Protein AF-A0A955J389-F1 (afdb_monomer_lite)

Sequence (73 aa):
QNYHAAFAGATLPNDASVRLHAELGFESVGIVRQAGWKMGRWWDVEYFRKALAPADRPARPIETVEAALARLE

Secondary structure (DSSP, 8-state):
---SEEEEEEEES-HHHHHHHHHTT-EEEEEEEEEEEETTEEEEEEEEEEESS---SPPPPPPPHHHHHTT--

Structure (mmCIF, N/CA/C/O backbone):
data_AF-A0A955J389-F1
#
_entry.id   AF-A0A955J389-F1
#
loop_
_atom_site.group_PDB
_atom_site.id
_atom_site.type_symbol
_atom_site.label_atom_id
_atom_site.label_alt_id
_atom_site.label_comp_id
_atom_site.label_asym_id
_atom_site.label_entity_id
_atom_site.label_seq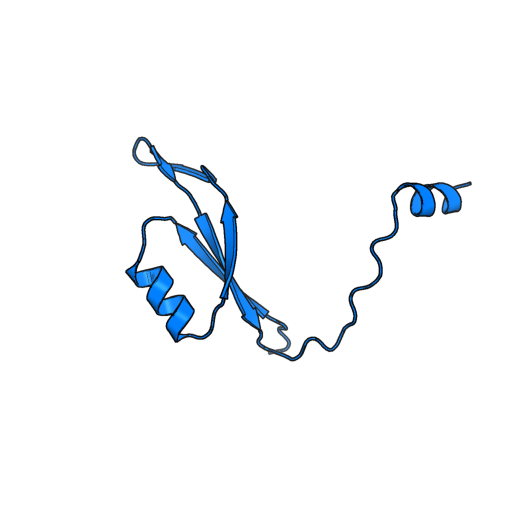_id
_atom_site.pdbx_PDB_ins_code
_atom_site.Cartn_x
_atom_site.Cartn_y
_atom_site.Cartn_z
_atom_site.occupancy
_atom_site.B_iso_or_equiv
_atom_site.auth_seq_id
_atom_site.auth_comp_id
_atom_site.auth_asym_id
_atom_site.auth_atom_id
_atom_site.pdbx_PDB_model_num
ATOM 1 N N . GLN A 1 1 ? 1.429 13.326 -19.769 1.00 62.09 1 GLN A N 1
ATOM 2 C CA . GLN A 1 1 ? 2.211 13.495 -18.522 1.00 62.09 1 GLN A CA 1
ATOM 3 C C . GLN A 1 1 ? 3.264 12.385 -18.489 1.00 62.09 1 GLN A C 1
ATOM 5 O O . GLN A 1 1 ? 2.935 11.287 -18.915 1.00 62.09 1 GLN A O 1
ATOM 10 N N . ASN A 1 2 ? 4.507 12.668 -18.081 1.00 84.56 2 ASN A N 1
ATOM 11 C CA . ASN A 1 2 ? 5.659 11.749 -18.169 1.00 84.56 2 ASN A CA 1
ATOM 12 C C . ASN A 1 2 ? 5.902 10.995 -16.841 1.00 84.56 2 ASN A C 1
ATOM 14 O O . ASN A 1 2 ? 6.956 11.134 -16.224 1.00 84.56 2 ASN A O 1
ATOM 18 N N . TYR A 1 3 ? 4.891 10.270 -16.354 1.00 90.06 3 TYR A N 1
ATOM 19 C CA . TYR A 1 3 ? 4.969 9.492 -15.110 1.00 90.06 3 TYR A CA 1
ATOM 20 C C . TYR A 1 3 ? 5.115 7.999 -15.411 1.00 90.06 3 TYR A C 1
ATOM 22 O O . TYR A 1 3 ? 4.436 7.477 -16.290 1.00 90.06 3 TYR A O 1
ATOM 30 N N . HIS A 1 4 ? 5.965 7.305 -14.651 1.00 89.31 4 HIS A N 1
ATOM 31 C CA . HIS A 1 4 ? 6.212 5.869 -14.830 1.00 89.31 4 HIS A CA 1
ATOM 32 C C . HIS A 1 4 ? 5.208 4.983 -14.070 1.00 89.31 4 HIS A C 1
ATOM 34 O O . HIS A 1 4 ? 4.801 3.931 -14.560 1.00 89.31 4 HIS A O 1
ATOM 40 N N . ALA A 1 5 ? 4.783 5.403 -12.878 1.00 94.19 5 ALA A N 1
ATOM 41 C CA . ALA A 1 5 ? 3.841 4.662 -12.046 1.00 94.19 5 ALA A CA 1
ATOM 42 C C . ALA A 1 5 ? 3.005 5.608 -11.178 1.00 94.19 5 ALA A C 1
ATOM 44 O O . ALA A 1 5 ? 3.450 6.707 -10.842 1.00 94.19 5 ALA A O 1
ATOM 45 N N . ALA A 1 6 ? 1.816 5.150 -10.795 1.00 97.06 6 ALA A N 1
ATOM 46 C CA . ALA A 1 6 ? 1.009 5.737 -9.736 1.00 97.06 6 ALA A CA 1
ATOM 47 C C . ALA A 1 6 ? 1.111 4.873 -8.478 1.00 97.06 6 ALA A C 1
ATOM 49 O O . ALA A 1 6 ? 1.161 3.644 -8.566 1.00 97.06 6 ALA A O 1
ATOM 50 N N . PHE A 1 7 ? 1.095 5.525 -7.320 1.00 98.12 7 PHE A N 1
ATOM 51 C CA . PHE A 1 7 ? 1.033 4.868 -6.022 1.00 98.12 7 PHE A CA 1
ATOM 52 C C . PHE A 1 7 ? -0.200 5.331 -5.265 1.00 98.12 7 PHE A C 1
ATOM 54 O O . PHE A 1 7 ? -0.613 6.486 -5.382 1.00 98.12 7 PHE A O 1
ATOM 61 N N . ALA A 1 8 ? -0.757 4.425 -4.477 1.00 98.44 8 ALA A N 1
ATOM 62 C CA . ALA A 1 8 ? -1.843 4.713 -3.561 1.00 98.44 8 ALA A CA 1
ATOM 63 C C . ALA A 1 8 ? -1.554 4.086 -2.198 1.00 98.44 8 ALA A C 1
ATOM 65 O O . ALA A 1 8 ? -0.811 3.109 -2.110 1.00 98.44 8 ALA A O 1
ATOM 66 N N . GLY A 1 9 ? -2.142 4.653 -1.149 1.00 98.12 9 GLY A N 1
ATOM 67 C CA . GLY A 1 9 ? -2.075 4.122 0.207 1.00 98.12 9 GLY A CA 1
ATOM 68 C C . GLY A 1 9 ? -3.474 4.017 0.801 1.00 98.12 9 GLY A C 1
ATOM 69 O O . GLY A 1 9 ? -4.258 4.961 0.693 1.00 98.12 9 GLY A O 1
ATOM 70 N N . ALA A 1 10 ? -3.787 2.891 1.440 1.00 98.56 10 ALA A N 1
ATOM 71 C CA . ALA A 1 10 ? -5.037 2.697 2.166 1.00 98.56 10 ALA A CA 1
ATOM 72 C C . ALA A 1 10 ? -4.771 2.218 3.595 1.00 98.56 10 ALA A C 1
ATOM 74 O O . ALA A 1 10 ? -4.060 1.243 3.825 1.00 98.56 10 ALA A O 1
ATOM 75 N N . THR A 1 11 ? -5.376 2.896 4.569 1.00 98.56 11 THR A N 1
ATOM 76 C CA . THR A 1 11 ? -5.415 2.427 5.957 1.00 98.56 11 THR A CA 1
ATOM 77 C C . THR A 1 11 ? -6.297 1.183 6.063 1.00 98.56 11 THR A C 1
ATOM 79 O O . THR A 1 11 ? -7.404 1.192 5.528 1.00 98.56 11 THR A O 1
ATOM 82 N N . LEU A 1 12 ? -5.837 0.140 6.760 1.00 98.44 12 LEU A N 1
ATOM 83 C CA . LEU A 1 12 ? -6.539 -1.143 6.881 1.00 98.44 12 LEU A CA 1
ATOM 84 C C . LEU A 1 12 ? -7.209 -1.348 8.253 1.00 98.44 12 LEU A C 1
ATOM 86 O O . LEU A 1 12 ? -6.626 -0.977 9.273 1.00 98.44 12 LEU A O 1
ATOM 90 N N . PRO A 1 13 ? -8.377 -2.023 8.321 1.00 97.88 13 PRO A N 1
ATOM 91 C CA . PRO A 1 13 ? -9.110 -2.641 7.207 1.00 97.88 13 PRO A CA 1
ATOM 92 C C . PRO A 1 13 ? -9.886 -1.622 6.359 1.00 97.88 13 PRO A C 1
ATOM 94 O O . PRO A 1 13 ? -10.476 -0.685 6.897 1.00 97.88 13 PRO A O 1
ATOM 97 N N . ASN A 1 14 ? -9.899 -1.821 5.037 1.00 98.25 14 ASN A N 1
ATOM 98 C CA . ASN A 1 14 ? -10.665 -1.001 4.092 1.00 98.25 14 ASN A CA 1
ATOM 99 C C . ASN A 1 14 ? -10.936 -1.752 2.775 1.00 98.25 14 ASN A C 1
ATOM 101 O O . ASN A 1 14 ? -10.429 -1.390 1.712 1.00 98.25 14 ASN A O 1
ATOM 105 N N . ASP A 1 15 ? -11.751 -2.805 2.847 1.00 98.31 15 ASP A N 1
ATOM 106 C CA . ASP A 1 15 ? -12.024 -3.718 1.726 1.00 98.31 15 ASP A CA 1
ATOM 107 C C . ASP A 1 15 ? -12.596 -3.012 0.490 1.00 98.31 15 ASP A C 1
ATOM 109 O O . ASP A 1 15 ? -12.323 -3.407 -0.643 1.00 98.31 15 ASP A O 1
ATOM 113 N N . ALA A 1 16 ? -13.380 -1.948 0.692 1.00 98.56 16 ALA A N 1
ATOM 114 C CA . ALA A 1 16 ? -13.930 -1.154 -0.401 1.00 98.56 16 ALA A CA 1
ATOM 115 C C . ALA A 1 16 ? -12.820 -0.456 -1.201 1.00 98.56 16 ALA A C 1
ATOM 117 O O . ALA A 1 16 ? -12.804 -0.539 -2.427 1.00 98.56 16 ALA A O 1
ATOM 118 N N . SER A 1 17 ? -11.872 0.188 -0.512 1.00 98.38 17 SER A N 1
ATOM 119 C CA . SER A 1 17 ? -10.727 0.827 -1.160 1.00 98.38 17 SER A CA 1
ATOM 120 C C . SER A 1 17 ? -9.797 -0.204 -1.796 1.00 98.38 17 SER A C 1
ATOM 122 O O . SER A 1 17 ? -9.382 -0.015 -2.935 1.00 98.38 17 SER A O 1
ATOM 124 N N . VAL A 1 18 ? -9.505 -1.313 -1.107 1.00 98.44 18 VAL A N 1
ATOM 125 C CA . VAL A 1 18 ? -8.655 -2.394 -1.641 1.00 98.44 18 VAL A CA 1
ATOM 126 C C . VAL A 1 18 ? -9.228 -2.923 -2.957 1.00 98.44 18 VAL A C 1
ATOM 128 O O . VAL A 1 18 ? -8.519 -2.985 -3.961 1.00 98.44 18 VAL A O 1
ATOM 131 N N . ARG A 1 19 ? -10.532 -3.233 -2.986 1.00 98.38 19 ARG A N 1
ATOM 132 C CA . ARG A 1 19 ? -11.205 -3.712 -4.199 1.00 98.38 19 ARG A CA 1
ATOM 133 C C . ARG A 1 19 ? -11.189 -2.669 -5.313 1.00 98.38 19 ARG A C 1
ATOM 135 O O . ARG A 1 19 ? -10.874 -3.018 -6.444 1.00 98.38 19 ARG A O 1
ATOM 142 N N . LEU A 1 20 ? -11.457 -1.402 -4.996 1.00 98.62 20 LEU A N 1
ATOM 143 C CA . LEU A 1 20 ? -11.389 -0.315 -5.975 1.00 98.62 20 LEU A CA 1
ATOM 144 C C . LEU A 1 20 ? -9.998 -0.220 -6.622 1.00 98.62 20 LEU A C 1
ATOM 146 O O . LEU A 1 20 ? -9.890 -0.114 -7.841 1.00 98.62 20 LEU A O 1
ATOM 150 N N . HIS A 1 21 ? -8.929 -0.266 -5.825 1.00 98.62 21 HIS A N 1
ATOM 151 C CA . HIS A 1 21 ? -7.564 -0.215 -6.351 1.00 98.62 21 HIS A CA 1
ATOM 152 C C . HIS A 1 21 ? -7.270 -1.420 -7.253 1.00 98.62 21 HIS A C 1
ATOM 154 O O . HIS A 1 21 ? -6.752 -1.233 -8.356 1.00 98.62 21 HIS A O 1
ATOM 160 N N . ALA A 1 22 ? -7.663 -2.627 -6.835 1.00 98.06 22 ALA A N 1
ATOM 161 C CA . ALA A 1 22 ? -7.504 -3.837 -7.637 1.00 98.06 22 ALA A CA 1
ATOM 162 C C . ALA A 1 22 ? -8.259 -3.756 -8.980 1.00 98.06 22 ALA A C 1
ATOM 164 O O . ALA A 1 22 ? -7.677 -4.026 -10.028 1.00 98.06 22 ALA A O 1
ATOM 165 N N . GLU A 1 23 ? -9.521 -3.311 -8.977 1.00 98.50 23 GLU A N 1
ATOM 166 C CA . GLU A 1 23 ? -10.333 -3.120 -10.192 1.00 98.50 23 GLU A CA 1
ATOM 167 C C . GLU A 1 23 ? -9.730 -2.073 -11.141 1.00 98.50 23 GLU A C 1
ATOM 169 O O . GLU A 1 23 ? -9.817 -2.200 -12.363 1.00 98.50 23 GLU A O 1
ATOM 174 N N . LEU A 1 24 ? -9.058 -1.058 -10.593 1.00 98.44 24 LEU A N 1
ATOM 175 C CA . LEU A 1 24 ? -8.328 -0.059 -11.370 1.00 98.44 24 LEU A CA 1
ATOM 176 C C . LEU A 1 24 ? -6.957 -0.549 -11.864 1.00 98.44 24 LEU A C 1
ATOM 178 O O . LEU A 1 24 ? -6.250 0.223 -12.519 1.00 98.44 24 LEU A O 1
ATOM 182 N N . GLY A 1 25 ? -6.573 -1.798 -11.598 1.00 98.12 25 GLY A N 1
ATOM 183 C CA . GLY A 1 25 ? -5.309 -2.388 -12.038 1.00 98.12 25 GLY A CA 1
ATOM 184 C C . GLY A 1 25 ? -4.102 -1.950 -11.211 1.00 98.12 25 GLY A C 1
ATOM 185 O O . GLY A 1 25 ? -2.991 -1.891 -11.736 1.00 98.12 25 GLY A O 1
ATOM 186 N N . PHE A 1 26 ? -4.312 -1.575 -9.949 1.00 98.62 26 PHE A N 1
ATOM 187 C CA . PHE A 1 26 ? -3.224 -1.470 -8.985 1.00 98.62 26 PHE A CA 1
ATOM 188 C C . PHE A 1 26 ? -2.925 -2.839 -8.368 1.00 98.62 26 PHE A C 1
ATOM 190 O O . PHE A 1 26 ? -3.823 -3.638 -8.111 1.00 98.62 26 PHE A O 1
ATOM 197 N N . GLU A 1 27 ? -1.656 -3.064 -8.061 1.00 98.19 27 GLU A N 1
ATOM 198 C CA . GLU A 1 27 ? -1.146 -4.250 -7.380 1.00 98.19 27 GLU A CA 1
ATOM 199 C C . GLU A 1 27 ? -0.664 -3.867 -5.979 1.00 9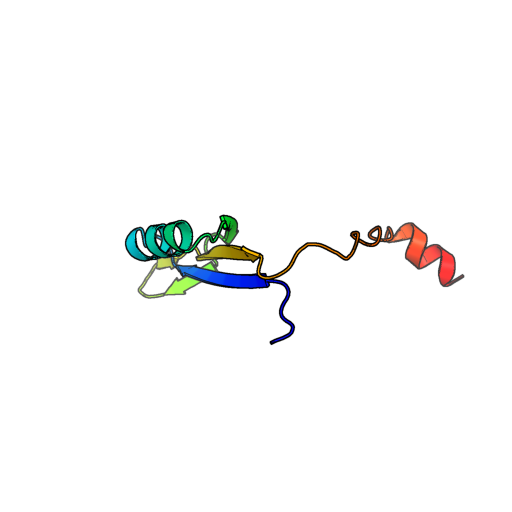8.19 27 GLU A C 1
ATOM 201 O O . GLU A 1 27 ? -0.077 -2.796 -5.799 1.00 98.19 27 GLU A O 1
ATOM 206 N N . SER A 1 28 ? -0.890 -4.728 -4.984 1.00 98.12 28 SER A N 1
ATOM 207 C CA . SER A 1 28 ? -0.319 -4.533 -3.646 1.00 98.12 28 SER A CA 1
ATOM 208 C C . SER A 1 28 ? 1.203 -4.656 -3.699 1.00 98.12 28 SER A C 1
ATOM 210 O O . SER A 1 28 ? 1.737 -5.595 -4.289 1.00 98.12 28 SER A O 1
ATOM 212 N N . VAL A 1 29 ? 1.904 -3.704 -3.081 1.00 97.88 29 VAL A N 1
ATOM 213 C CA . VAL A 1 29 ? 3.376 -3.702 -2.993 1.00 97.88 29 VAL A CA 1
ATOM 214 C C . VAL A 1 29 ? 3.894 -3.824 -1.564 1.00 97.88 29 VAL A C 1
ATOM 216 O O . VAL A 1 29 ? 5.103 -3.923 -1.359 1.00 97.88 29 VAL A O 1
ATOM 219 N N . GLY A 1 30 ? 3.002 -3.846 -0.574 1.00 98.25 30 GLY A N 1
ATOM 220 C CA . GLY A 1 30 ? 3.362 -4.126 0.809 1.00 98.25 30 GLY A CA 1
ATOM 221 C C . GLY A 1 30 ? 2.498 -3.405 1.833 1.00 98.25 30 GLY A C 1
ATOM 222 O O . GLY A 1 30 ? 1.837 -2.407 1.546 1.00 98.25 30 GLY A O 1
ATOM 223 N N . ILE A 1 31 ? 2.551 -3.917 3.061 1.00 98.62 31 ILE A N 1
ATOM 224 C CA . ILE A 1 31 ? 1.840 -3.370 4.214 1.00 98.62 31 ILE A CA 1
ATOM 225 C C . ILE A 1 31 ? 2.861 -2.880 5.232 1.00 98.62 31 ILE A C 1
ATOM 227 O O . ILE A 1 31 ? 3.695 -3.648 5.713 1.00 98.62 31 ILE A O 1
ATOM 231 N N . VAL A 1 32 ? 2.748 -1.611 5.610 1.00 98.62 32 VAL A N 1
ATOM 232 C CA . VAL A 1 32 ? 3.437 -1.066 6.777 1.00 98.62 32 VAL A CA 1
ATOM 233 C C . VAL A 1 32 ? 2.545 -1.305 7.986 1.00 98.62 32 VAL A C 1
ATOM 235 O O . VAL A 1 32 ? 1.485 -0.689 8.126 1.00 98.62 32 VAL A O 1
ATOM 238 N N . ARG A 1 33 ? 2.959 -2.234 8.850 1.00 98.56 33 ARG A N 1
ATOM 239 C CA . ARG A 1 33 ? 2.210 -2.552 10.067 1.00 98.56 33 ARG A CA 1
ATOM 240 C C . ARG A 1 33 ? 2.388 -1.471 11.120 1.00 98.56 33 ARG A C 1
ATOM 242 O O . ARG A 1 33 ? 3.486 -0.947 11.274 1.00 98.56 33 ARG A O 1
ATOM 249 N N . GLN A 1 34 ? 1.314 -1.176 11.849 1.00 98.31 34 GLN A N 1
ATOM 250 C CA . GLN A 1 34 ? 1.284 -0.168 12.910 1.00 98.31 34 GLN A CA 1
ATOM 251 C C . GLN A 1 34 ? 1.852 1.187 12.447 1.00 98.31 34 GLN A C 1
ATOM 253 O O . GLN A 1 34 ? 2.553 1.874 13.183 1.00 98.31 34 GLN A O 1
ATOM 258 N N . ALA A 1 35 ? 1.537 1.579 11.212 1.00 98.19 35 ALA A N 1
ATOM 259 C CA . ALA A 1 35 ? 2.038 2.793 10.579 1.00 98.19 35 ALA A CA 1
ATOM 260 C C . ALA A 1 35 ? 1.597 4.079 11.300 1.00 98.19 35 ALA A C 1
ATOM 262 O O . ALA A 1 35 ? 2.278 5.099 11.212 1.00 98.19 35 ALA A O 1
ATOM 263 N N . GLY A 1 36 ? 0.464 4.055 12.011 1.00 98.19 36 GLY A N 1
ATOM 264 C CA . GLY A 1 36 ? 0.0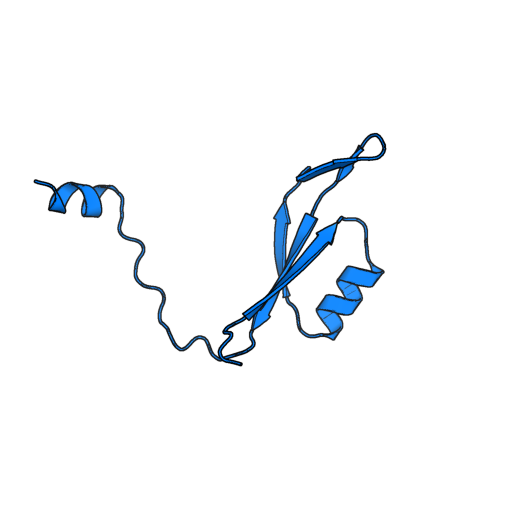17 5.211 12.785 1.00 98.19 36 GLY A CA 1
ATOM 265 C C . GLY A 1 36 ? -0.978 4.883 13.892 1.00 98.19 36 GLY A C 1
ATOM 266 O O . GLY A 1 36 ? -1.815 3.991 13.755 1.00 98.19 36 GLY A O 1
ATOM 267 N N . TRP A 1 37 ? -0.907 5.644 14.987 1.00 98.38 37 TRP A N 1
ATOM 268 C CA . TRP A 1 37 ? -1.868 5.594 16.088 1.00 98.38 37 TRP A CA 1
ATOM 269 C C . TRP A 1 37 ? -2.953 6.654 15.904 1.00 98.38 37 TRP A C 1
ATOM 271 O O . TRP A 1 37 ? -2.671 7.852 15.854 1.00 98.38 37 TRP A O 1
ATOM 281 N N . LYS A 1 38 ? -4.212 6.224 15.819 1.00 98.31 38 LYS A N 1
ATOM 282 C CA . LYS A 1 38 ? -5.361 7.128 15.693 1.00 98.31 38 LYS A CA 1
ATOM 283 C C . LYS A 1 38 ? -6.605 6.469 16.269 1.00 98.31 38 LYS A C 1
ATOM 285 O O . LYS A 1 38 ? -6.791 5.267 16.115 1.00 98.31 38 LYS A O 1
ATOM 290 N N . MET A 1 39 ? -7.469 7.254 16.918 1.00 97.88 39 MET A N 1
ATOM 291 C CA . MET A 1 39 ? -8.727 6.754 17.505 1.00 97.88 39 MET A CA 1
ATOM 292 C C . MET A 1 39 ? -8.505 5.557 18.449 1.00 97.88 39 MET A C 1
ATOM 294 O O . MET A 1 39 ? -9.242 4.578 18.417 1.00 97.88 39 MET A O 1
ATOM 298 N N . GLY A 1 40 ? -7.452 5.626 19.270 1.00 98.38 40 GLY A N 1
ATOM 299 C CA . GLY A 1 40 ? -7.188 4.623 20.303 1.00 98.38 40 GLY A CA 1
ATOM 300 C C . GLY A 1 40 ? -6.665 3.276 19.795 1.00 98.38 40 GLY A C 1
ATOM 301 O O . GLY A 1 40 ? -6.718 2.305 20.544 1.00 98.38 40 GLY A O 1
ATOM 302 N N . ARG A 1 41 ? -6.172 3.186 18.551 1.00 98.38 41 ARG A N 1
ATOM 303 C CA . ARG A 1 41 ? -5.520 1.972 18.039 1.00 98.38 41 ARG A CA 1
ATOM 304 C C . ARG A 1 41 ? -4.422 2.261 17.020 1.00 98.38 41 ARG A C 1
ATOM 306 O O . ARG A 1 41 ? -4.407 3.316 16.384 1.00 98.38 41 ARG A O 1
ATOM 313 N N . TRP A 1 42 ? -3.532 1.287 16.853 1.00 98.69 42 TRP A N 1
ATOM 314 C CA . TRP A 1 42 ? -2.585 1.236 15.744 1.00 98.69 42 TRP A CA 1
ATOM 315 C C . TRP A 1 42 ? -3.294 0.778 14.474 1.00 98.69 42 TRP A C 1
ATOM 317 O O . TRP A 1 42 ? -4.115 -0.142 14.511 1.00 98.69 42 TRP A O 1
ATOM 327 N N . TRP A 1 43 ? -2.952 1.419 13.364 1.00 98.69 43 TRP A N 1
ATOM 328 C CA . TRP A 1 43 ? -3.470 1.114 12.041 1.00 98.69 43 TRP A CA 1
ATOM 329 C C . TRP A 1 43 ? -2.344 0.713 11.103 1.00 98.69 43 TRP A C 1
ATOM 331 O O . TRP A 1 43 ? -1.279 1.331 11.099 1.00 98.69 43 TRP A O 1
ATOM 341 N N . ASP A 1 44 ? -2.619 -0.288 10.281 1.00 98.81 44 ASP A N 1
ATOM 342 C CA . ASP A 1 44 ? -1.752 -0.677 9.178 1.00 98.81 44 ASP A CA 1
ATOM 343 C C . ASP A 1 44 ? -2.068 0.191 7.952 1.00 98.81 44 ASP A C 1
ATOM 345 O O . ASP A 1 44 ? -3.190 0.687 7.797 1.00 98.81 44 ASP A O 1
ATOM 349 N N . VAL A 1 45 ? -1.085 0.370 7.070 1.00 98.69 45 VAL A N 1
ATOM 350 C CA . VAL A 1 45 ? -1.272 1.023 5.768 1.00 98.69 45 VAL A CA 1
ATOM 351 C C . VAL A 1 45 ? -0.732 0.113 4.676 1.00 98.69 45 VAL A C 1
ATOM 353 O O . VAL A 1 45 ? 0.448 -0.233 4.679 1.00 98.69 45 VAL A O 1
ATOM 356 N N . GLU A 1 46 ? -1.596 -0.256 3.737 1.00 98.75 46 GLU A N 1
ATOM 357 C CA . GLU A 1 46 ? -1.213 -0.960 2.518 1.00 98.75 46 GLU A CA 1
ATOM 358 C C . GLU A 1 46 ? -0.899 0.040 1.412 1.00 98.75 46 GLU A C 1
ATOM 360 O O . GLU A 1 46 ? -1.654 0.991 1.190 1.00 98.75 46 GLU A O 1
ATOM 365 N N . TYR A 1 47 ? 0.216 -0.183 0.725 1.00 98.69 47 TYR A N 1
ATOM 366 C CA . TYR A 1 47 ? 0.594 0.557 -0.466 1.00 98.69 47 TYR A CA 1
ATOM 367 C C . TYR A 1 47 ? 0.336 -0.277 -1.713 1.00 98.69 47 TYR A C 1
ATOM 369 O O . TYR A 1 47 ? 0.621 -1.474 -1.757 1.00 98.69 47 TYR A O 1
ATOM 377 N N . PHE A 1 48 ? -0.134 0.400 -2.755 1.00 98.62 48 PHE A N 1
ATOM 378 C CA . PHE A 1 48 ? -0.393 -0.179 -4.063 1.00 98.62 48 PHE A CA 1
ATOM 379 C C . PHE A 1 48 ? 0.373 0.571 -5.147 1.00 98.62 48 PHE A C 1
ATOM 381 O O . PHE A 1 48 ? 0.608 1.777 -5.031 1.00 98.62 48 PHE A O 1
ATOM 388 N N . ARG A 1 49 ? 0.707 -0.123 -6.234 1.00 98.25 49 ARG A N 1
ATOM 389 C CA . ARG A 1 49 ? 1.360 0.434 -7.422 1.00 98.25 49 ARG A CA 1
ATOM 390 C C . ARG A 1 49 ? 0.565 0.088 -8.672 1.00 98.25 49 ARG A C 1
ATOM 392 O O . ARG A 1 49 ? 0.164 -1.052 -8.854 1.00 98.25 49 ARG A O 1
ATOM 399 N N . LYS A 1 50 ? 0.439 1.047 -9.586 1.00 97.19 50 LYS A N 1
ATOM 400 C CA . LYS A 1 50 ? 0.010 0.814 -10.969 1.00 97.19 50 LYS A CA 1
ATOM 401 C C . LYS A 1 50 ? 1.072 1.331 -11.927 1.00 97.19 50 LYS A C 1
ATOM 403 O O . LYS A 1 50 ? 1.456 2.499 -11.849 1.00 97.19 50 LYS A O 1
ATOM 408 N N . ALA A 1 51 ? 1.547 0.481 -12.833 1.00 94.31 51 ALA A N 1
ATOM 409 C CA . ALA A 1 51 ? 2.428 0.919 -13.911 1.00 94.31 51 ALA A CA 1
ATOM 410 C C . ALA A 1 51 ? 1.647 1.803 -14.901 1.00 94.31 51 ALA A C 1
ATOM 412 O O . ALA A 1 51 ? 0.534 1.464 -15.301 1.00 94.31 51 ALA A O 1
ATOM 413 N N . LEU A 1 52 ? 2.223 2.946 -15.276 1.00 93.44 52 LEU A N 1
ATOM 414 C CA . LEU A 1 52 ? 1.658 3.884 -16.258 1.00 93.44 52 LEU A CA 1
ATOM 415 C C . LEU A 1 52 ? 2.461 3.913 -17.563 1.00 93.44 52 LEU A C 1
ATOM 417 O O . LEU A 1 52 ? 1.946 4.333 -18.595 1.00 93.44 52 LEU A O 1
ATOM 421 N N . ALA A 1 53 ? 3.709 3.450 -17.515 1.00 89.12 53 ALA A N 1
ATOM 422 C CA . ALA A 1 53 ? 4.575 3.253 -18.665 1.00 89.12 53 ALA A CA 1
ATOM 423 C C . ALA A 1 53 ? 5.359 1.936 -18.502 1.00 89.12 53 ALA A C 1
ATOM 425 O O . ALA A 1 53 ? 5.519 1.461 -17.370 1.00 89.12 53 ALA A O 1
ATOM 426 N N . PRO A 1 54 ? 5.869 1.344 -19.599 1.00 83.69 54 PRO A N 1
ATOM 427 C CA . PRO A 1 54 ? 6.770 0.198 -19.529 1.00 83.69 54 PRO A CA 1
ATOM 428 C C . PRO A 1 54 ? 7.981 0.478 -18.632 1.00 83.69 54 PRO A C 1
ATOM 430 O O . PRO A 1 54 ? 8.447 1.614 -18.533 1.00 83.69 54 PRO A O 1
ATOM 433 N N . ALA A 1 55 ? 8.506 -0.562 -17.983 1.00 74.25 55 ALA A N 1
ATOM 434 C CA . ALA A 1 55 ? 9.797 -0.494 -17.304 1.00 74.25 55 ALA A CA 1
ATOM 435 C C . ALA A 1 55 ? 10.908 -0.522 -18.360 1.00 74.25 55 ALA A C 1
ATOM 437 O O . ALA A 1 55 ? 11.429 -1.575 -18.709 1.00 74.25 55 ALA A O 1
ATOM 438 N N . ASP A 1 56 ? 11.208 0.642 -18.925 1.00 72.50 56 ASP A N 1
ATOM 439 C CA . ASP A 1 56 ? 12.222 0.829 -19.964 1.00 72.50 56 ASP A CA 1
ATOM 440 C C . ASP A 1 56 ? 13.638 0.994 -19.390 1.00 72.50 56 ASP A C 1
ATOM 442 O O . ASP A 1 56 ? 14.629 0.784 -20.091 1.00 72.50 56 ASP A O 1
ATOM 446 N N . ARG A 1 57 ? 13.752 1.328 -18.099 1.00 66.69 57 ARG A N 1
ATOM 447 C CA . ARG A 1 57 ? 15.037 1.481 -17.423 1.00 66.69 57 ARG A CA 1
ATOM 448 C C . ARG A 1 57 ? 15.415 0.205 -16.667 1.00 66.69 57 ARG A C 1
ATOM 450 O O . ARG A 1 57 ? 14.765 -0.104 -15.665 1.00 66.69 57 ARG A O 1
ATOM 457 N N . PRO A 1 58 ? 16.483 -0.510 -17.068 1.00 68.81 58 PRO A N 1
ATOM 458 C CA . PRO A 1 58 ? 16.997 -1.605 -16.260 1.00 68.81 58 PRO A CA 1
ATOM 459 C C . PRO A 1 58 ? 17.398 -1.068 -14.885 1.00 68.81 58 PRO A C 1
ATOM 461 O O . PRO A 1 58 ? 17.942 0.039 -14.771 1.00 68.81 58 PRO A O 1
ATOM 464 N N . ALA A 1 59 ? 17.115 -1.843 -13.835 1.00 70.44 59 ALA A N 1
ATOM 465 C CA . ALA A 1 59 ? 17.607 -1.526 -12.505 1.00 70.44 59 ALA A CA 1
ATOM 466 C C . ALA A 1 59 ? 19.130 -1.390 -12.596 1.00 70.44 59 ALA A C 1
ATOM 468 O O . ALA A 1 59 ? 19.821 -2.316 -13.026 1.00 70.44 59 ALA A O 1
ATOM 469 N N . ARG A 1 60 ? 19.658 -0.215 -12.235 1.00 72.94 60 ARG A N 1
ATOM 470 C CA . ARG A 1 60 ? 21.100 -0.097 -12.030 1.00 72.94 60 ARG A CA 1
ATOM 471 C C . ARG A 1 60 ? 21.445 -1.025 -10.868 1.00 72.94 60 ARG A C 1
ATOM 473 O O . ARG A 1 60 ? 20.723 -0.969 -9.868 1.00 72.94 60 ARG A O 1
ATOM 480 N N . PRO A 1 61 ? 22.485 -1.867 -10.985 1.00 80.69 61 PRO A N 1
ATOM 481 C CA . PRO A 1 61 ? 22.956 -2.640 -9.851 1.00 80.69 61 PRO A CA 1
ATOM 482 C C . PRO A 1 61 ? 23.121 -1.709 -8.652 1.00 80.69 61 PRO A C 1
ATOM 484 O O . PRO A 1 61 ? 23.723 -0.639 -8.777 1.00 80.69 61 PRO A O 1
ATOM 487 N N . I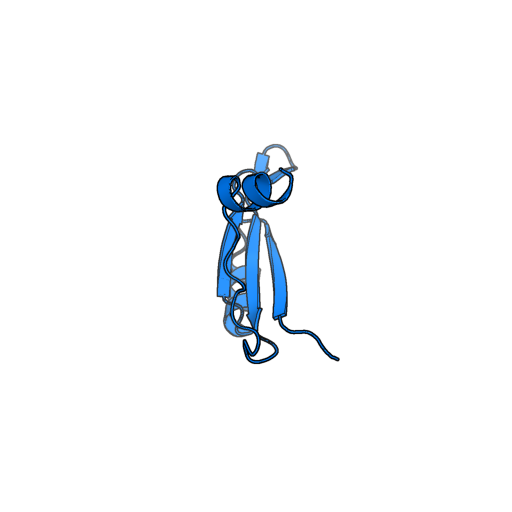LE A 1 62 ? 22.518 -2.082 -7.523 1.00 84.19 62 ILE A N 1
ATOM 488 C CA . ILE A 1 62 ? 22.787 -1.394 -6.267 1.00 84.19 62 ILE A CA 1
ATOM 489 C C . ILE A 1 62 ? 24.241 -1.715 -5.953 1.00 84.19 62 ILE A C 1
ATOM 491 O O . ILE A 1 62 ? 24.607 -2.881 -5.809 1.00 84.19 62 ILE A O 1
ATOM 495 N N . GLU A 1 63 ? 25.072 -0.683 -5.936 1.00 86.19 63 GLU A N 1
ATOM 496 C CA . GLU A 1 63 ? 26.456 -0.828 -5.526 1.00 86.19 63 GLU A CA 1
ATOM 497 C C . GLU A 1 63 ? 26.489 -1.277 -4.066 1.00 86.19 63 GLU A C 1
ATOM 499 O O . GLU A 1 63 ? 25.728 -0.773 -3.234 1.00 86.19 63 GLU A O 1
ATOM 504 N N . THR A 1 64 ? 27.346 -2.248 -3.756 1.00 89.38 64 THR A N 1
ATOM 505 C CA . THR A 1 64 ? 27.549 -2.631 -2.363 1.00 89.38 64 THR A CA 1
ATOM 506 C C . THR A 1 64 ? 28.255 -1.503 -1.623 1.00 89.38 64 THR A C 1
ATOM 508 O O . THR A 1 64 ? 28.969 -0.692 -2.217 1.00 89.38 64 THR A O 1
ATOM 511 N N . VAL A 1 65 ? 28.076 -1.452 -0.306 1.00 90.06 65 VAL A N 1
ATOM 512 C CA . VAL A 1 65 ? 28.765 -0.453 0.518 1.00 90.06 65 VAL A CA 1
ATOM 513 C C . VAL A 1 65 ? 30.280 -0.592 0.348 1.00 90.06 65 VAL A C 1
ATOM 515 O O . VAL A 1 65 ? 30.971 0.407 0.192 1.00 90.06 65 VAL A O 1
ATOM 518 N N . GLU A 1 66 ? 30.788 -1.822 0.271 1.00 93.81 66 GLU A N 1
ATOM 519 C CA . GLU A 1 66 ? 3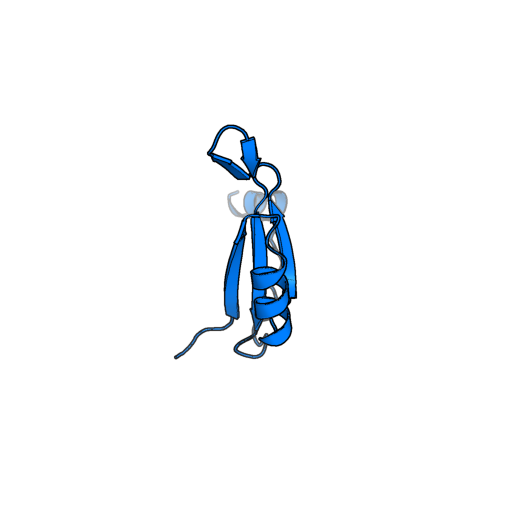2.201 -2.127 0.042 1.00 93.81 66 GLU A CA 1
ATOM 520 C C . GLU A 1 66 ? 32.719 -1.553 -1.284 1.00 93.81 66 GLU A C 1
ATOM 522 O O . GLU A 1 66 ? 33.787 -0.945 -1.316 1.00 93.81 66 GLU A O 1
ATOM 527 N N . ALA A 1 67 ? 31.957 -1.698 -2.373 1.00 86.44 67 ALA A N 1
ATOM 528 C CA . ALA A 1 67 ? 32.338 -1.168 -3.680 1.00 86.44 67 ALA A CA 1
ATOM 529 C C . ALA A 1 67 ? 32.321 0.370 -3.711 1.00 86.44 67 ALA A C 1
ATOM 531 O O . ALA A 1 67 ? 33.200 0.978 -4.322 1.00 86.44 67 ALA A O 1
ATOM 532 N N . ALA A 1 68 ? 31.375 0.999 -3.004 1.00 87.00 68 ALA A N 1
ATOM 533 C CA . ALA A 1 68 ? 31.330 2.452 -2.870 1.00 87.00 68 ALA A CA 1
ATOM 534 C C . ALA A 1 68 ? 32.522 2.991 -2.060 1.00 87.00 68 ALA A C 1
ATOM 536 O O . ALA A 1 68 ? 33.095 4.019 -2.425 1.00 87.00 68 ALA A O 1
ATOM 537 N N . LEU A 1 69 ? 32.913 2.290 -0.989 1.00 90.50 69 LEU A N 1
ATOM 538 C CA . LEU A 1 69 ? 34.048 2.663 -0.141 1.00 90.50 69 LEU A CA 1
ATOM 539 C C . LEU A 1 69 ? 35.387 2.555 -0.886 1.00 90.50 69 LEU A C 1
ATOM 541 O O . LEU A 1 69 ? 36.193 3.474 -0.796 1.00 90.50 69 LEU A O 1
ATOM 545 N N . ALA A 1 70 ? 35.586 1.511 -1.695 1.00 89.62 70 ALA A N 1
ATOM 546 C CA . ALA A 1 70 ? 36.820 1.296 -2.461 1.00 89.62 70 ALA A CA 1
ATOM 547 C C . ALA A 1 70 ? 37.117 2.367 -3.536 1.00 89.62 70 ALA A C 1
ATOM 549 O O . ALA A 1 70 ? 38.206 2.380 -4.099 1.00 89.62 70 ALA A O 1
ATOM 550 N N . ARG A 1 71 ? 36.161 3.250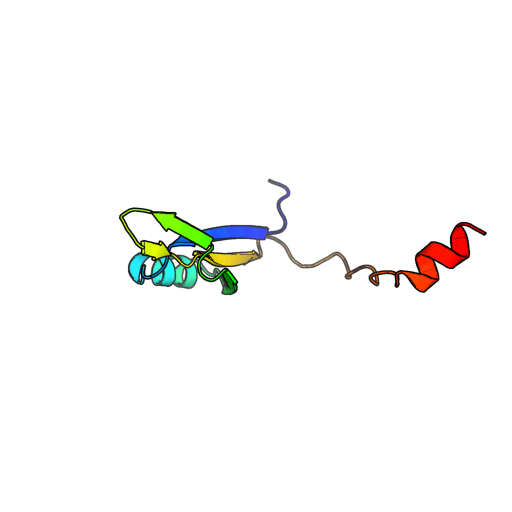 -3.864 1.00 85.06 71 ARG A N 1
ATOM 551 C CA . ARG A 1 71 ? 36.348 4.368 -4.815 1.00 85.06 71 ARG A CA 1
ATOM 552 C C . ARG A 1 71 ? 36.734 5.690 -4.146 1.00 85.06 71 ARG A C 1
ATOM 554 O O . ARG A 1 71 ? 36.960 6.671 -4.853 1.00 85.06 71 ARG A O 1
ATOM 561 N N . LEU A 1 72 ? 36.709 5.738 -2.814 1.00 82.69 72 LEU A N 1
ATOM 562 C CA . LEU A 1 72 ? 37.074 6.915 -2.019 1.00 82.69 72 LEU A CA 1
ATOM 563 C C . LEU A 1 72 ? 38.537 6.881 -1.546 1.00 82.69 72 LEU A C 1
ATOM 565 O O . LEU A 1 72 ? 39.012 7.891 -1.028 1.00 82.69 72 LEU A O 1
ATOM 569 N N . GLU A 1 73 ? 39.214 5.744 -1.716 1.00 69.50 73 GLU A N 1
ATOM 570 C CA . GLU A 1 73 ? 40.660 5.551 -1.520 1.00 69.50 73 GLU A CA 1
ATOM 571 C C . GLU A 1 73 ? 41.433 5.829 -2.818 1.00 69.50 73 GLU A C 1
ATOM 573 O O . GLU A 1 73 ? 42.537 6.412 -2.721 1.00 69.50 73 GLU A O 1
#

pLDDT: mean 92.42, std 9.43, range [62.09, 98.81]

Foldseek 3Di:
DPDFKDKDKDKPPDVPVVVVCVVVPWDWPDKDWQPDDDPHDGIIMIMTMDTPDDPPDDPDPDDDPVRVVVVVD

Radius of gyration: 17.91 Å; chains: 1; bounding box: 55×18×40 Å